Protein AF-A0A6V7J913-F1 (afdb_monomer_lite)

Radius of gyration: 15.71 Å; chains: 1; bounding box: 27×37×37 Å

Structure (mmCIF, N/CA/C/O backbone):
data_AF-A0A6V7J913-F1
#
_entry.id   AF-A0A6V7J913-F1
#
loop_
_atom_site.group_PDB
_atom_site.id
_atom_site.type_symbol
_atom_site.label_atom_id
_atom_site.label_alt_id
_atom_site.label_comp_id
_atom_site.label_asym_id
_atom_site.label_entity_id
_atom_site.label_seq_id
_atom_site.pdbx_PDB_ins_code
_atom_site.Cartn_x
_atom_site.Cartn_y
_atom_site.Cartn_z
_atom_site.occupancy
_atom_site.B_iso_or_equiv
_atom_site.auth_seq_id
_atom_site.auth_comp_id
_atom_site.auth_asym_id
_atom_site.auth_atom_id
_atom_site.pdbx_PDB_model_num
ATOM 1 N N . ALA A 1 1 ? 5.877 6.410 17.657 1.00 90.31 1 ALA A N 1
ATOM 2 C CA . ALA A 1 1 ? 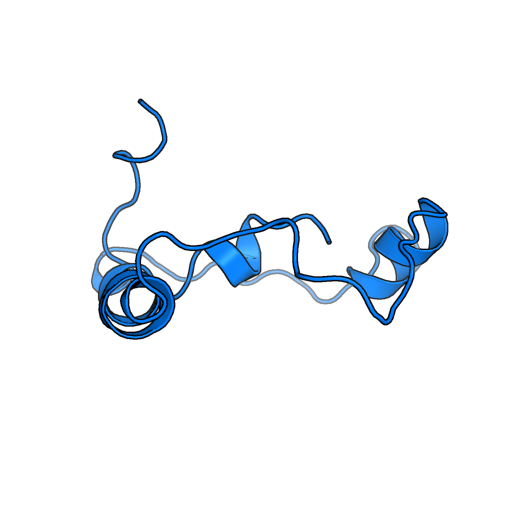6.144 5.529 16.511 1.00 90.31 1 ALA A CA 1
ATOM 3 C C . ALA A 1 1 ? 5.184 5.881 15.380 1.00 90.31 1 ALA A C 1
ATOM 5 O O . ALA A 1 1 ? 4.097 6.378 15.670 1.00 90.31 1 ALA A O 1
ATOM 6 N N . ASP A 1 2 ? 5.575 5.662 14.127 1.00 97.12 2 ASP A N 1
ATOM 7 C CA . ASP A 1 2 ? 4.812 6.135 1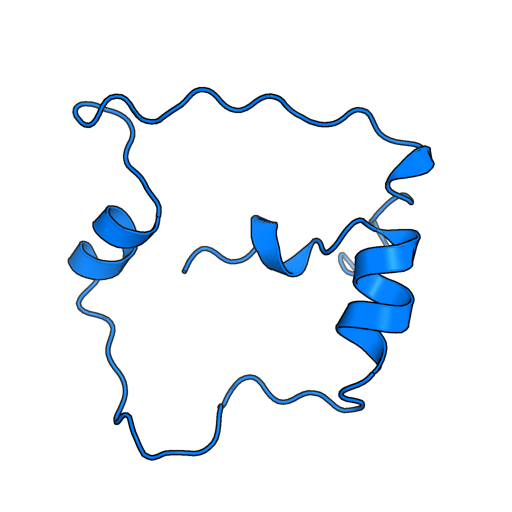2.958 1.00 97.12 2 ASP A CA 1
ATOM 8 C C . ASP A 1 2 ? 3.467 5.418 12.801 1.00 97.12 2 ASP A C 1
ATOM 10 O O . ASP A 1 2 ? 2.467 6.039 12.448 1.00 97.12 2 ASP A O 1
ATOM 14 N N . HIS A 1 3 ? 3.395 4.147 13.212 1.00 95.81 3 HIS A N 1
ATOM 15 C CA . HIS A 1 3 ? 2.171 3.339 13.165 1.00 95.81 3 HIS A CA 1
ATOM 16 C C . HIS A 1 3 ? 0.991 3.911 13.981 1.00 95.81 3 HIS A C 1
ATOM 18 O O . HIS A 1 3 ? -0.137 3.462 13.816 1.00 95.81 3 HIS A O 1
ATOM 24 N N . THR A 1 4 ? 1.216 4.889 14.871 1.00 96.94 4 THR A N 1
ATOM 25 C CA . THR A 1 4 ? 0.154 5.530 15.673 1.00 96.94 4 THR A CA 1
ATOM 26 C C . THR A 1 4 ? -0.296 6.878 15.108 1.00 96.94 4 THR A C 1
ATOM 28 O O . THR A 1 4 ? -0.944 7.646 15.819 1.00 96.94 4 THR A O 1
ATOM 31 N N . LYS A 1 5 ? 0.144 7.253 13.901 1.00 97.69 5 LYS A N 1
ATOM 32 C CA . LYS A 1 5 ? -0.032 8.613 13.363 1.00 97.69 5 LYS A CA 1
ATOM 33 C C . LYS A 1 5 ? -1.166 8.749 12.348 1.00 97.69 5 LYS A C 1
ATOM 35 O O . LYS A 1 5 ? -1.459 9.870 11.937 1.00 97.69 5 LYS A O 1
ATOM 40 N N . LEU A 1 6 ? -1.831 7.653 11.984 1.00 98.00 6 LEU A N 1
ATOM 41 C CA . LEU A 1 6 ? -2.999 7.692 11.107 1.00 98.00 6 LEU A CA 1
ATOM 42 C C . LEU A 1 6 ? -4.201 8.340 11.800 1.00 98.00 6 LEU A C 1
ATOM 44 O O . LEU A 1 6 ? -4.503 8.064 12.962 1.00 98.00 6 LEU A O 1
ATOM 48 N N . LYS A 1 7 ? -4.921 9.173 11.049 1.00 98.31 7 LYS A N 1
ATOM 49 C CA . LYS A 1 7 ? -6.260 9.645 11.413 1.00 98.31 7 LYS A CA 1
ATOM 50 C C . LYS A 1 7 ? -7.305 8.710 10.799 1.00 98.31 7 LYS A C 1
ATOM 52 O O . LYS A 1 7 ? -7.051 8.212 9.701 1.00 98.31 7 LYS A O 1
ATOM 57 N N . PRO A 1 8 ? -8.462 8.485 11.450 1.00 98.44 8 PRO A N 1
ATOM 58 C CA . PRO A 1 8 ? -9.570 7.760 10.835 1.00 98.44 8 PRO A CA 1
ATOM 59 C C . PRO A 1 8 ? -9.929 8.345 9.466 1.00 98.44 8 PRO A C 1
ATOM 61 O O . PRO A 1 8 ? -9.931 9.567 9.302 1.00 98.44 8 PRO A O 1
ATOM 64 N N . ALA A 1 9 ? -10.261 7.489 8.500 1.00 98.38 9 ALA A N 1
ATOM 65 C CA . ALA A 1 9 ? -10.540 7.909 7.127 1.00 98.38 9 ALA A CA 1
ATOM 66 C C . ALA A 1 9 ? -11.696 8.921 7.051 1.00 98.38 9 ALA A C 1
ATOM 68 O O . ALA A 1 9 ? -11.632 9.875 6.282 1.00 98.38 9 ALA A O 1
ATOM 69 N N . SER A 1 10 ? -12.694 8.787 7.931 1.00 98.38 10 SER A N 1
ATOM 70 C CA . SER A 1 10 ? -13.829 9.714 8.059 1.00 98.38 10 SER A CA 1
ATOM 71 C C . SER A 1 10 ? -13.446 11.147 8.456 1.00 98.38 10 SER A C 1
ATOM 73 O O . SER A 1 10 ? -14.259 12.058 8.319 1.00 98.38 10 SER A O 1
ATOM 75 N N . GLN A 1 11 ? -12.222 11.365 8.945 1.00 98.50 11 GLN A N 1
ATOM 76 C CA . GLN A 1 11 ? -11.690 12.680 9.323 1.00 98.50 11 GLN A CA 1
ATOM 77 C C . GLN A 1 11 ? -10.752 13.270 8.259 1.00 98.50 11 GLN A C 1
ATOM 79 O O . GLN A 1 11 ? -10.174 14.341 8.466 1.00 98.50 11 GLN A O 1
ATOM 84 N N . CYS A 1 12 ? -10.572 12.574 7.138 1.00 98.38 12 CYS A N 1
ATOM 85 C CA . CYS A 1 12 ? -9.655 12.937 6.069 1.00 98.38 12 CYS A CA 1
ATOM 86 C C . CYS A 1 12 ? -10.418 13.168 4.763 1.00 98.38 12 CYS A C 1
ATOM 88 O O . CYS A 1 12 ? -11.508 12.644 4.548 1.00 98.38 12 CYS A O 1
ATOM 90 N N . LYS A 1 13 ? -9.822 13.954 3.866 1.00 98.31 13 LYS A N 1
ATOM 91 C CA . LYS A 1 13 ? -10.288 14.061 2.482 1.00 98.31 13 LYS A CA 1
ATOM 92 C C . LYS A 1 13 ? -9.494 13.070 1.626 1.00 98.31 13 LYS A C 1
ATOM 94 O O . LYS A 1 13 ? -8.265 13.084 1.739 1.00 98.31 13 LYS A O 1
ATOM 99 N N . PRO A 1 14 ? -10.147 12.236 0.798 1.00 97.75 14 PRO A N 1
ATOM 100 C CA . PRO A 1 14 ? -9.446 11.409 -0.176 1.00 97.75 14 PRO A CA 1
ATOM 101 C C . PRO A 1 14 ? -8.573 12.261 -1.103 1.00 97.75 14 PRO A C 1
ATOM 103 O O . PRO A 1 14 ? -8.942 13.384 -1.449 1.00 97.75 14 PRO A O 1
ATOM 106 N N . ILE A 1 15 ? -7.415 11.726 -1.487 1.00 98.06 15 ILE A N 1
ATOM 107 C CA . ILE A 1 15 ? -6.524 12.356 -2.463 1.00 98.06 15 ILE A CA 1
ATOM 108 C C . ILE A 1 15 ? -6.878 11.799 -3.839 1.00 98.06 15 ILE A C 1
ATOM 110 O O . ILE A 1 15 ? -6.875 10.584 -4.037 1.00 98.06 15 ILE A O 1
ATOM 114 N N . GLU A 1 16 ? -7.169 12.686 -4.785 1.00 97.81 16 GLU A N 1
ATOM 115 C CA . GLU A 1 16 ? -7.355 12.320 -6.186 1.00 97.81 16 GLU A CA 1
ATOM 116 C C . GLU A 1 16 ? -5.992 12.281 -6.879 1.00 97.81 16 GLU A C 1
ATOM 118 O O . GLU A 1 16 ? -5.403 13.318 -7.185 1.00 97.81 16 GLU A O 1
ATOM 123 N N . TYR A 1 17 ? -5.472 11.074 -7.102 1.00 97.25 17 TYR A N 1
ATOM 124 C CA . TYR A 1 17 ? -4.265 10.879 -7.899 1.00 97.25 17 TYR A CA 1
ATOM 125 C C . TYR A 1 17 ? -4.628 10.807 -9.389 1.00 97.25 17 TYR A C 1
ATOM 127 O O . TYR A 1 17 ? -5.575 10.097 -9.747 1.00 97.25 17 TYR A O 1
ATOM 135 N N . PRO A 1 18 ? -3.900 11.514 -10.273 1.00 97.75 18 PRO A N 1
ATOM 136 C CA . PRO A 1 18 ? -4.102 11.382 -11.706 1.00 97.75 18 PRO A CA 1
ATOM 137 C C . PRO A 1 18 ? -3.766 9.959 -12.158 1.00 97.75 18 PRO A C 1
ATOM 139 O O . PRO A 1 18 ? -2.952 9.262 -11.551 1.00 97.75 18 PRO A O 1
ATOM 142 N N . LYS A 1 19 ? -4.396 9.530 -13.251 1.00 97.75 19 LYS A N 1
ATOM 143 C CA . LYS A 1 19 ? -4.022 8.277 -13.910 1.00 97.75 19 LYS A CA 1
ATOM 144 C C . LYS A 1 19 ? -2.601 8.404 -14.480 1.00 97.75 19 LYS A C 1
ATOM 146 O O . LYS A 1 19 ? -2.265 9.497 -14.939 1.00 97.75 19 LYS A O 1
ATOM 151 N N . PRO A 1 20 ? -1.806 7.321 -14.482 1.00 98.12 20 PRO A N 1
ATOM 152 C CA . PRO A 1 20 ? -0.489 7.335 -15.107 1.00 98.12 20 PRO A CA 1
ATOM 153 C C . PRO A 1 20 ? -0.595 7.619 -16.612 1.00 98.12 20 PRO A C 1
ATOM 155 O O . PRO A 1 20 ? -1.544 7.177 -17.266 1.00 98.12 20 PRO A O 1
ATOM 158 N N . ASP A 1 21 ? 0.376 8.361 -17.143 1.00 97.62 21 ASP A N 1
ATOM 159 C CA . ASP A 1 21 ? 0.470 8.748 -18.560 1.00 97.62 21 ASP A CA 1
ATOM 160 C C . ASP A 1 21 ? 1.287 7.766 -19.420 1.00 97.62 21 ASP A C 1
ATOM 162 O O . ASP A 1 21 ? 1.213 7.822 -20.644 1.00 97.62 21 ASP A O 1
ATOM 166 N N . ASN A 1 22 ? 2.002 6.830 -18.792 1.00 96.06 22 ASN A N 1
ATOM 167 C CA . ASN A 1 22 ? 2.917 5.860 -19.401 1.00 96.06 22 ASN A CA 1
ATOM 168 C C . ASN A 1 22 ? 4.138 6.470 -20.116 1.00 96.06 22 ASN A C 1
ATOM 170 O O . ASN A 1 22 ? 4.787 5.785 -20.907 1.00 96.06 22 ASN A O 1
ATOM 174 N N . GLU A 1 23 ? 4.484 7.723 -19.814 1.00 96.94 23 GLU A N 1
ATOM 175 C CA . GLU A 1 23 ? 5.699 8.388 -20.306 1.00 96.94 23 GLU A CA 1
ATOM 176 C C . GLU A 1 23 ? 6.581 8.873 -19.151 1.00 96.94 23 GLU A C 1
ATOM 178 O O . GLU A 1 23 ? 7.789 8.631 -19.133 1.00 96.94 23 GLU A O 1
ATOM 183 N N . 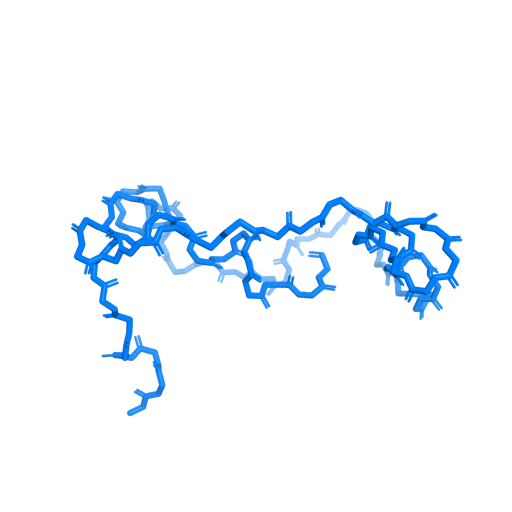VAL A 1 24 ? 5.970 9.534 -18.166 1.00 97.12 24 VAL A N 1
ATOM 184 C CA . VAL A 1 24 ? 6.628 10.068 -16.964 1.00 97.12 24 VAL A CA 1
ATOM 185 C C . VAL A 1 24 ? 6.103 9.379 -15.702 1.00 97.12 24 VAL A C 1
ATOM 187 O O . VAL A 1 24 ? 6.830 9.242 -14.719 1.00 97.12 24 VAL A O 1
ATOM 190 N N . SER A 1 25 ? 4.851 8.923 -15.723 1.00 97.88 25 SER A N 1
ATOM 191 C CA . SER A 1 25 ? 4.171 8.248 -14.619 1.00 97.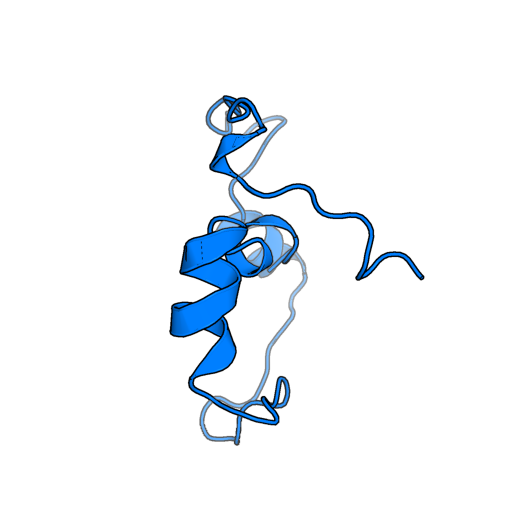88 25 SER A CA 1
ATOM 192 C C . SER A 1 25 ? 3.592 6.912 -15.076 1.00 97.88 25 SER A C 1
ATOM 194 O O . SER A 1 25 ? 3.039 6.799 -16.166 1.00 97.88 25 SER A O 1
ATOM 196 N N . PHE A 1 26 ? 3.706 5.887 -14.234 1.00 98.19 26 PHE A N 1
ATOM 197 C CA . PHE A 1 26 ? 3.388 4.503 -14.590 1.00 98.19 26 PHE A CA 1
ATOM 198 C C . PHE A 1 26 ? 2.511 3.857 -13.523 1.00 98.19 26 PHE A C 1
ATOM 200 O O . PHE A 1 26 ? 2.447 4.322 -12.382 1.00 98.19 26 PHE A O 1
ATOM 207 N N . ASP A 1 27 ? 1.818 2.787 -13.893 1.00 97.62 27 ASP A N 1
ATOM 208 C CA . ASP A 1 27 ? 1.076 1.981 -12.936 1.00 97.62 27 ASP A CA 1
ATOM 209 C C . ASP A 1 27 ? 2.010 1.110 -12.074 1.00 97.62 27 ASP A C 1
ATOM 211 O O . ASP A 1 27 ? 3.192 0.895 -12.376 1.00 97.62 27 ASP A O 1
ATOM 215 N N . LEU A 1 28 ? 1.456 0.600 -10.974 1.00 97.69 28 LEU A N 1
ATOM 216 C CA . LEU A 1 28 ? 2.200 -0.196 -10.004 1.00 97.69 28 LEU A CA 1
ATOM 217 C C . LEU A 1 28 ? 2.726 -1.507 -10.604 1.00 97.69 28 LEU A C 1
ATOM 219 O O . LEU A 1 28 ? 3.866 -1.868 -10.338 1.00 97.69 28 LEU A O 1
ATOM 223 N N . LEU A 1 29 ? 1.946 -2.194 -11.446 1.00 97.75 29 LEU A N 1
ATOM 224 C CA . LEU A 1 29 ? 2.333 -3.502 -11.987 1.00 97.75 29 LEU A CA 1
ATOM 225 C C . LEU A 1 29 ? 3.501 -3.367 -12.963 1.00 97.75 29 LEU A C 1
ATOM 227 O O . LEU A 1 29 ? 4.465 -4.129 -12.873 1.00 97.75 29 LEU A O 1
ATOM 231 N N . SER A 1 30 ? 3.451 -2.364 -13.844 1.00 97.12 30 SER A N 1
ATOM 232 C CA . SER A 1 30 ? 4.572 -2.027 -14.728 1.00 97.12 30 SER A CA 1
ATOM 233 C C . SER A 1 30 ? 5.825 -1.672 -13.924 1.00 97.12 30 SER A C 1
ATOM 235 O O . SER A 1 30 ? 6.919 -2.135 -14.245 1.00 97.12 30 SER A O 1
ATOM 237 N N . SER A 1 31 ? 5.670 -0.915 -12.835 1.00 98.19 31 SER A N 1
ATOM 238 C CA . SER A 1 31 ? 6.783 -0.557 -11.947 1.00 98.19 31 SER A CA 1
ATOM 239 C C . SER A 1 31 ? 7.397 -1.786 -11.267 1.00 98.19 31 SER A C 1
ATOM 241 O O . SER A 1 31 ? 8.616 -1.954 -11.282 1.00 98.19 31 SER A O 1
ATOM 243 N N . VAL A 1 32 ? 6.568 -2.683 -10.719 1.00 98.06 32 VAL A N 1
ATOM 244 C CA . VAL A 1 32 ? 7.009 -3.913 -10.041 1.00 98.06 32 VAL A CA 1
ATOM 245 C C . VAL A 1 32 ? 7.733 -4.847 -11.005 1.00 98.06 32 VAL A C 1
ATOM 247 O O . VAL A 1 32 ? 8.791 -5.376 -10.655 1.00 98.06 32 VAL A O 1
ATOM 250 N N . ALA A 1 33 ? 7.225 -5.002 -12.232 1.00 98.06 33 ALA A N 1
ATOM 251 C CA . ALA A 1 33 ? 7.847 -5.840 -13.255 1.00 98.06 33 ALA A CA 1
ATOM 252 C C . ALA A 1 33 ? 9.304 -5.429 -13.536 1.00 98.06 33 ALA A C 1
ATOM 254 O O . ALA A 1 33 ? 10.175 -6.286 -13.687 1.00 98.06 33 ALA A O 1
ATOM 255 N N . LEU A 1 34 ? 9.592 -4.123 -13.534 1.00 97.94 34 LEU A N 1
ATOM 256 C CA . LEU A 1 34 ? 10.936 -3.589 -13.776 1.00 97.94 34 LEU A CA 1
ATOM 257 C C . LEU A 1 34 ? 11.906 -3.780 -12.605 1.00 97.94 34 LEU A C 1
ATOM 259 O O . LEU A 1 34 ? 13.113 -3.634 -12.788 1.00 97.94 34 LEU A O 1
ATOM 263 N N . THR A 1 35 ? 11.419 -4.137 -11.415 1.00 98.12 35 THR A N 1
ATOM 264 C CA . THR A 1 35 ? 12.304 -4.459 -10.285 1.00 98.12 35 THR A CA 1
ATOM 265 C C . THR A 1 35 ? 12.959 -5.833 -10.435 1.00 98.12 35 THR A C 1
ATOM 267 O O . THR A 1 35 ? 13.942 -6.115 -9.754 1.00 98.12 35 THR A O 1
ATOM 270 N N . GLY A 1 36 ? 12.403 -6.704 -11.288 1.00 97.69 36 GLY A N 1
ATOM 271 C CA . GLY A 1 36 ? 12.822 -8.102 -11.400 1.00 97.69 36 GLY A CA 1
ATOM 272 C C . GLY A 1 36 ? 12.568 -8.926 -10.132 1.00 97.69 36 GLY A C 1
ATOM 273 O O . GLY A 1 36 ? 13.125 -10.011 -9.997 1.00 97.69 36 GLY A O 1
ATOM 274 N N . THR A 1 37 ? 11.761 -8.421 -9.193 1.00 97.31 37 THR A N 1
ATOM 275 C CA . THR A 1 37 ? 11.436 -9.119 -7.944 1.00 97.31 37 THR A CA 1
ATOM 276 C C . THR A 1 37 ? 10.536 -10.317 -8.222 1.00 97.31 37 THR A C 1
ATOM 278 O O . THR A 1 37 ? 9.474 -10.179 -8.828 1.00 97.31 37 THR A O 1
ATOM 281 N 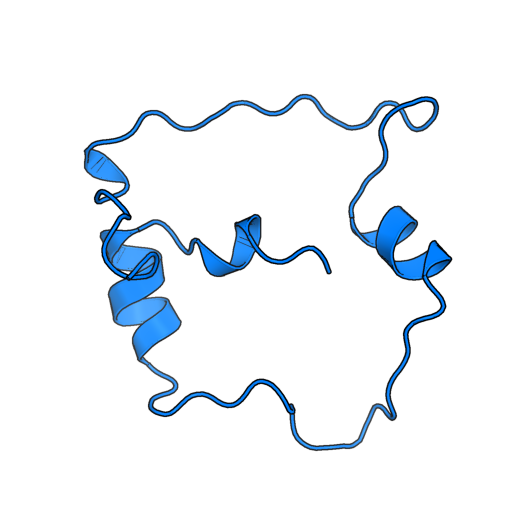N . ASN A 1 38 ? 10.921 -11.489 -7.718 1.00 97.44 38 ASN A N 1
ATOM 282 C CA . ASN A 1 38 ? 10.118 -12.702 -7.797 1.00 97.44 38 ASN A CA 1
ATOM 283 C C . ASN A 1 38 ? 10.333 -13.606 -6.573 1.00 97.44 38 ASN A C 1
ATOM 285 O O . ASN A 1 38 ? 11.343 -13.521 -5.879 1.00 97.44 38 ASN A O 1
ATOM 289 N N . HIS A 1 39 ? 9.371 -14.496 -6.346 1.00 97.25 39 HIS A N 1
ATOM 290 C CA . HIS A 1 39 ? 9.378 -15.521 -5.305 1.00 97.25 39 HIS A CA 1
ATOM 291 C C . HIS A 1 39 ? 8.828 -16.828 -5.903 1.00 97.25 39 HIS A C 1
ATOM 293 O O . HIS A 1 39 ? 8.100 -16.779 -6.893 1.00 97.25 39 HIS A O 1
ATOM 299 N N . GLU A 1 40 ? 9.162 -17.984 -5.322 1.00 97.19 40 GLU A N 1
ATOM 300 C CA . GLU A 1 40 ? 8.483 -19.252 -5.642 1.00 97.19 40 GLU A CA 1
ATOM 301 C C . GLU A 1 40 ? 6.987 -19.149 -5.299 1.00 97.19 40 GLU A C 1
ATOM 303 O O . GLU A 1 40 ? 6.639 -18.566 -4.270 1.00 97.19 40 GLU A O 1
ATOM 308 N N . GLY A 1 41 ? 6.112 -19.675 -6.159 1.00 94.75 41 GLY A N 1
ATOM 309 C CA . GLY A 1 41 ? 4.661 -19.494 -6.045 1.00 94.75 41 GLY A CA 1
ATOM 310 C C . GLY A 1 41 ? 4.004 -20.390 -4.996 1.00 94.75 41 GLY A C 1
ATOM 311 O O . GLY A 1 41 ? 2.997 -20.003 -4.408 1.00 94.75 41 GLY A O 1
ATOM 312 N N . ASP A 1 42 ? 4.586 -21.561 -4.737 1.00 97.19 42 ASP A N 1
ATOM 313 C CA . ASP A 1 42 ? 4.075 -22.549 -3.779 1.00 97.19 42 ASP A CA 1
ATOM 314 C C . ASP A 1 42 ? 4.844 -22.496 -2.449 1.00 97.19 42 ASP A C 1
ATOM 316 O O . ASP A 1 42 ? 5.471 -23.458 -2.005 1.00 97.19 42 ASP A O 1
ATOM 320 N N . GLN A 1 43 ? 4.852 -21.316 -1.825 1.00 97.38 43 GLN A N 1
ATOM 321 C CA . GLN A 1 43 ? 5.428 -21.105 -0.497 1.00 97.38 43 GLN A CA 1
ATOM 322 C C . GLN A 1 43 ? 4.467 -20.293 0.384 1.00 97.38 43 GLN A C 1
ATOM 324 O O . GLN A 1 43 ? 3.679 -19.497 -0.136 1.00 97.38 43 GLN A O 1
ATOM 329 N N . PRO A 1 44 ? 4.513 -20.447 1.720 1.00 97.94 44 PRO A N 1
ATOM 330 C CA . PRO A 1 44 ? 3.676 -19.646 2.602 1.00 97.94 44 PRO A CA 1
ATOM 331 C C . PRO A 1 44 ? 3.999 -18.147 2.460 1.00 97.94 44 PRO A C 1
ATOM 333 O O . PRO A 1 44 ? 5.172 -17.784 2.320 1.00 97.94 44 PRO A O 1
ATOM 336 N N . PRO A 1 45 ? 2.995 -17.254 2.551 1.00 97.69 45 PRO A N 1
ATOM 337 C CA . PRO A 1 45 ? 3.235 -15.817 2.547 1.00 97.69 45 PRO A CA 1
ATOM 338 C C . PRO A 1 45 ? 4.186 -15.408 3.675 1.00 97.69 45 PRO A C 1
ATOM 340 O O . PRO A 1 45 ? 3.971 -15.734 4.842 1.00 97.69 45 PRO A O 1
ATOM 343 N N . HIS A 1 46 ? 5.230 -14.655 3.335 1.00 96.88 46 HIS A N 1
ATOM 344 C CA . HIS A 1 46 ? 6.195 -14.162 4.321 1.00 96.88 46 HIS A CA 1
ATOM 345 C C . HIS A 1 46 ? 5.693 -12.913 5.069 1.00 96.88 46 HIS A C 1
ATOM 347 O O . HIS A 1 46 ? 6.158 -12.620 6.172 1.00 96.88 46 HIS A O 1
ATOM 353 N N . LEU A 1 47 ? 4.707 -12.200 4.515 1.00 97.81 47 LEU A N 1
ATOM 354 C CA . LEU A 1 47 ? 3.938 -11.180 5.229 1.00 97.81 47 LEU A CA 1
ATOM 355 C C . LEU A 1 47 ? 2.845 -11.865 6.052 1.00 97.81 47 LEU A C 1
ATOM 357 O O . LEU A 1 47 ? 1.728 -12.080 5.588 1.00 97.81 47 LEU A O 1
ATOM 361 N N . THR A 1 48 ? 3.205 -12.246 7.273 1.00 98.31 48 THR A N 1
ATOM 362 C CA . THR A 1 48 ? 2.307 -12.952 8.191 1.00 98.31 48 THR A CA 1
ATOM 363 C C . THR A 1 48 ? 1.494 -11.980 9.040 1.00 98.31 48 THR A C 1
ATOM 365 O O . THR A 1 48 ? 1.970 -10.915 9.443 1.00 98.31 48 THR A O 1
ATOM 368 N N . LEU A 1 49 ? 0.258 -12.364 9.348 1.00 98.19 49 LEU A N 1
ATOM 369 C CA . LEU A 1 49 ? -0.605 -11.647 10.276 1.00 98.19 49 LEU A CA 1
ATOM 370 C C . LEU A 1 49 ? -0.629 -12.384 11.612 1.00 98.19 49 LEU A C 1
ATOM 372 O O . LEU A 1 49 ? -0.616 -13.610 11.674 1.00 98.19 49 LEU A O 1
ATOM 376 N N . LYS A 1 50 ? -0.682 -11.623 12.707 1.00 98.31 50 LYS A N 1
ATOM 377 C CA . LYS A 1 50 ? -0.947 -12.208 14.031 1.00 98.31 50 LYS A CA 1
ATOM 378 C C . LYS A 1 50 ? -2.415 -12.604 14.190 1.00 98.31 50 LYS A C 1
ATOM 380 O O . LYS A 1 50 ? -2.717 -13.512 14.954 1.00 98.31 50 LYS A O 1
ATOM 385 N N . ASP A 1 51 ? -3.300 -11.884 13.505 1.00 98.31 51 ASP A N 1
ATOM 386 C CA . ASP A 1 51 ? -4.742 -12.103 13.474 1.00 98.31 51 ASP A CA 1
ATOM 387 C C . ASP A 1 51 ? -5.251 -11.702 12.083 1.00 98.31 51 ASP A C 1
ATOM 389 O O . ASP A 1 51 ? -5.204 -10.525 11.708 1.00 98.31 51 ASP A O 1
ATOM 393 N N . ASP A 1 52 ? -5.731 -12.688 11.326 1.00 98.31 52 ASP A N 1
ATOM 394 C CA . ASP A 1 52 ? -6.199 -12.517 9.946 1.00 98.31 52 ASP A CA 1
ATOM 395 C C . ASP A 1 52 ? -7.461 -11.647 9.835 1.00 98.31 52 ASP A C 1
ATOM 397 O O . ASP A 1 52 ? -7.844 -11.219 8.747 1.00 98.31 52 ASP A O 1
ATOM 401 N N . THR A 1 53 ? -8.131 -11.353 10.952 1.00 98.44 53 THR A N 1
ATOM 402 C CA . THR A 1 53 ? -9.377 -10.582 10.953 1.00 98.44 53 THR A CA 1
ATOM 403 C C . THR A 1 53 ? -9.159 -9.073 11.047 1.00 98.44 53 THR A C 1
ATOM 405 O O . THR A 1 53 ? -10.042 -8.307 10.649 1.00 98.44 53 THR A O 1
ATOM 408 N N . ILE A 1 54 ? -7.996 -8.626 11.532 1.00 98.38 54 ILE A N 1
ATOM 409 C CA . ILE A 1 54 ? -7.691 -7.208 11.786 1.00 98.38 54 ILE A CA 1
ATOM 410 C C . ILE A 1 54 ? -7.678 -6.344 10.513 1.00 98.38 54 ILE A C 1
ATOM 412 O O . ILE A 1 54 ? -8.285 -5.267 10.557 1.00 98.38 54 ILE A O 1
ATOM 416 N N . PRO A 1 55 ? -7.083 -6.767 9.376 1.00 98.44 55 PRO A N 1
ATOM 417 C CA . PRO A 1 55 ? -7.069 -5.947 8.161 1.00 98.44 55 PRO A CA 1
ATOM 418 C C . PRO A 1 55 ? -8.471 -5.526 7.709 1.00 98.44 55 PRO A C 1
ATOM 420 O O . PRO A 1 55 ? -8.720 -4.366 7.395 1.00 98.44 55 PRO A O 1
ATOM 423 N N . VAL A 1 56 ? -9.437 -6.444 7.769 1.00 98.25 56 VAL A N 1
ATOM 424 C CA . VAL A 1 56 ? -10.812 -6.160 7.338 1.00 98.25 56 VAL A CA 1
ATOM 425 C C . VAL A 1 56 ? -11.624 -5.494 8.449 1.00 98.25 56 VAL A C 1
ATOM 427 O O . VAL A 1 56 ? -12.261 -4.467 8.222 1.00 98.25 56 VAL A O 1
ATOM 430 N N . LYS A 1 57 ? -11.619 -6.054 9.666 1.00 98.44 57 LYS A N 1
ATOM 431 C CA . LYS A 1 57 ? -12.489 -5.571 10.753 1.00 98.44 57 LYS A CA 1
ATOM 432 C C . LYS A 1 57 ? -12.057 -4.227 11.322 1.00 98.44 57 LYS A C 1
ATOM 434 O O . LYS A 1 57 ? -12.891 -3.527 11.890 1.00 98.44 57 LYS A O 1
ATOM 439 N N . GLN A 1 58 ? -10.776 -3.888 11.210 1.00 98.25 58 GLN A N 1
ATOM 440 C CA . GLN A 1 58 ? -10.216 -2.693 11.822 1.00 98.25 58 GLN A CA 1
ATOM 441 C C . GLN A 1 58 ? -9.554 -1.786 10.792 1.00 98.25 58 GLN A C 1
ATOM 443 O O . GLN A 1 58 ? -9.947 -0.623 10.694 1.00 98.25 58 GLN A O 1
ATOM 448 N N . ASN A 1 59 ? -8.592 -2.288 10.007 1.00 98.44 59 ASN A N 1
ATOM 449 C CA . ASN A 1 59 ? -7.813 -1.406 9.1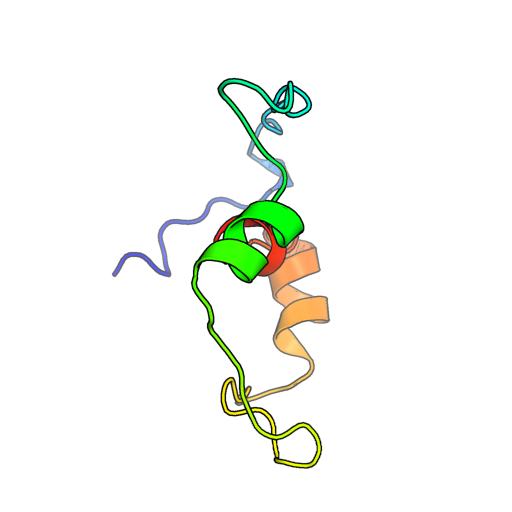37 1.00 98.44 59 ASN A CA 1
ATOM 450 C C . ASN A 1 59 ? -8.671 -0.775 8.043 1.00 98.44 59 ASN A C 1
ATOM 452 O O . ASN A 1 59 ? -8.691 0.447 7.894 1.00 98.44 59 ASN A O 1
ATOM 456 N N . LEU A 1 60 ? -9.438 -1.605 7.338 1.00 98.50 60 LEU A N 1
ATOM 457 C CA . LEU A 1 60 ? -10.411 -1.165 6.350 1.00 98.50 60 LEU A CA 1
ATOM 458 C C . LEU A 1 60 ? -11.527 -0.331 6.988 1.00 98.50 60 LEU A C 1
ATOM 460 O O . LEU A 1 60 ? -11.827 0.759 6.515 1.00 98.50 60 LEU A O 1
ATOM 464 N N . ALA A 1 61 ? -12.098 -0.798 8.099 1.00 98.44 61 ALA A N 1
ATOM 465 C CA . ALA A 1 61 ? -13.240 -0.139 8.732 1.00 98.44 61 ALA A CA 1
ATOM 466 C C . ALA A 1 61 ? -12.935 1.270 9.283 1.00 98.44 61 ALA A C 1
ATOM 468 O O . ALA A 1 61 ? -13.802 2.141 9.243 1.00 98.44 61 ALA A O 1
ATOM 469 N N . ILE A 1 62 ? -11.732 1.501 9.824 1.00 98.50 62 ILE A N 1
ATOM 470 C CA . ILE A 1 62 ? -11.373 2.756 10.509 1.00 98.50 62 ILE A CA 1
ATOM 471 C C . ILE A 1 62 ? -10.499 3.656 9.629 1.00 98.50 62 ILE A C 1
ATOM 473 O O . ILE A 1 62 ? -10.707 4.872 9.594 1.00 98.50 62 ILE A O 1
ATOM 477 N N . TRP A 1 63 ? -9.510 3.081 8.940 1.00 98.50 63 TRP A N 1
ATOM 478 C CA . TRP A 1 63 ? -8.489 3.819 8.184 1.00 98.50 63 TRP A CA 1
ATOM 479 C C . TRP A 1 63 ? -8.572 3.603 6.672 1.00 98.50 63 TRP A C 1
ATOM 481 O O . TRP A 1 63 ? -7.700 4.095 5.960 1.00 98.50 63 TRP A O 1
ATOM 491 N N . ASP A 1 64 ? -9.616 2.928 6.184 1.00 98.38 64 ASP A N 1
ATOM 492 C CA . ASP A 1 64 ? -9.837 2.681 4.755 1.00 98.38 64 ASP A CA 1
ATOM 493 C C . ASP A 1 64 ? -8.678 1.908 4.096 1.00 98.38 64 ASP A C 1
ATOM 495 O O . ASP A 1 64 ? -8.245 2.212 2.987 1.00 98.38 64 ASP A O 1
ATOM 499 N N . GLY A 1 65 ? -8.139 0.921 4.822 1.00 98.06 65 GLY A N 1
ATOM 500 C CA . GLY A 1 65 ? -7.182 -0.059 4.300 1.00 98.06 65 GLY A CA 1
ATOM 501 C C . GLY A 1 65 ? -5.877 0.576 3.814 1.00 98.06 65 GLY A C 1
ATOM 502 O O . GLY A 1 65 ? -5.557 0.468 2.627 1.00 98.06 65 GLY A O 1
ATOM 503 N N . PRO A 1 66 ? -5.110 1.256 4.689 1.00 98.25 66 PRO A N 1
ATOM 504 C CA . PRO A 1 66 ? -3.872 1.934 4.305 1.00 98.25 66 PRO A CA 1
ATOM 505 C C . PRO A 1 66 ? -2.845 0.999 3.641 1.00 98.25 66 PRO A C 1
ATOM 507 O O . PRO A 1 66 ? -2.058 1.464 2.817 1.00 98.25 66 PRO A O 1
ATOM 510 N N . GLU A 1 67 ? -2.879 -0.303 3.938 1.00 97.94 67 GLU A N 1
ATOM 511 C CA . GLU A 1 67 ? -2.058 -1.344 3.305 1.00 97.94 67 GLU A CA 1
ATOM 512 C C . GLU A 1 67 ? -2.217 -1.433 1.786 1.00 97.94 67 GLU A C 1
ATOM 514 O O . GLU A 1 67 ? -1.250 -1.761 1.105 1.00 97.94 67 GLU A O 1
ATOM 519 N N . GLY A 1 68 ? -3.366 -1.034 1.235 1.00 96.94 68 GLY A N 1
ATOM 520 C CA . GLY A 1 68 ? -3.564 -0.940 -0.214 1.00 96.94 68 GLY A CA 1
ATOM 521 C C . GLY A 1 68 ? -2.933 0.296 -0.865 1.00 96.94 68 GLY A C 1
ATOM 522 O O . GLY A 1 68 ? -3.060 0.470 -2.073 1.00 96.94 68 GLY A O 1
ATOM 523 N N . ARG A 1 69 ? -2.313 1.195 -0.085 1.00 97.25 69 ARG A N 1
ATOM 524 C CA . ARG A 1 69 ? -1.767 2.476 -0.573 1.00 97.25 69 ARG A CA 1
ATOM 525 C C . ARG A 1 69 ? -0.316 2.718 -0.180 1.00 97.25 69 ARG A C 1
ATOM 527 O O . ARG A 1 69 ? 0.400 3.369 -0.930 1.00 97.25 69 ARG A O 1
ATOM 534 N N . PHE A 1 70 ? 0.118 2.253 0.995 1.00 97.38 70 PHE A N 1
ATOM 535 C CA . PHE A 1 70 ? 1.523 2.390 1.393 1.00 97.38 70 PHE A CA 1
ATOM 536 C C . PHE A 1 70 ? 2.420 1.328 0.752 1.00 97.38 70 PHE A C 1
ATOM 538 O O . PHE A 1 70 ? 3.637 1.512 0.732 1.00 97.38 70 PHE A O 1
ATOM 545 N N . CYS A 1 71 ? 1.850 0.203 0.298 1.00 97.69 71 CYS A N 1
ATOM 546 C CA . CYS A 1 71 ? 2.621 -0.871 -0.314 1.00 97.69 71 CYS A CA 1
ATOM 547 C C . CYS A 1 71 ? 3.141 -0.410 -1.684 1.00 97.69 71 CYS A C 1
ATOM 549 O O . CYS A 1 71 ? 2.341 0.027 -2.512 1.00 97.69 71 CYS A O 1
ATOM 551 N N . PRO A 1 72 ? 4.456 -0.494 -1.943 1.00 97.88 72 PRO A N 1
ATOM 552 C CA . PRO A 1 72 ? 5.034 -0.118 -3.228 1.00 97.88 72 PRO A CA 1
ATOM 553 C C . PRO A 1 72 ? 5.009 -1.266 -4.252 1.00 97.88 72 PRO A C 1
ATOM 555 O O . PRO A 1 72 ? 5.691 -1.159 -5.271 1.00 97.88 72 PRO A O 1
ATOM 558 N N . ALA A 1 73 ? 4.287 -2.361 -3.974 1.00 96.50 73 ALA A N 1
ATOM 559 C CA . ALA A 1 73 ? 4.236 -3.565 -4.799 1.00 96.50 73 ALA A CA 1
ATOM 560 C C . ALA A 1 73 ? 2.846 -4.209 -4.829 1.00 96.50 73 ALA A C 1
ATOM 562 O O . ALA A 1 73 ? 2.139 -4.116 -3.798 1.00 96.50 73 ALA A O 1
#

Foldseek 3Di:
DVVVVAAWPVVDDDDDDDDAPVPPGDDLVVVVVVVVDDDDPPDDDPPDDPDPCCQPPPCCVGRNRCVVPVDSD

Sequence (73 aa):
ADHTKLKPASQCKPIEYPKPDNEVSFDLLSSVALTGTNHEGDQPPHLTLKDDTIPVKQNLAIWDGPEGRFCPA

pLDDT: mean 97.67, std 1.11, range [90.31, 98.5]

InterPro domains:
  IPR007859 ETF-QO/FixX, C-terminal domain [PF05187] (23-73)
  IPR040156 Electron transfer flavoprotein-ubiquinone oxidoreductase [PTHR10617] (2-73)

Organism: NCBI:txid1563983

Secondary structure (DSSP, 8-state):
-GGG-PPPGGGSPPP-PPPP-SSS---HHHHHHHTT----SSS--SS--S-TTHIIIIIIHHHS-THHHH---